Protein AF-X1L8R5-F1 (afdb_monomer_lite)

InterPro domains:
  IPR000682 Protein-L-isoaspartate(D-aspartate) O-methyltransferase [PTHR11579] (37-107)
  IPR029063 S-adenosyl-L-methionine-dependent methyltransferase superfamily [G3DSA:3.40.50.150] (31-109)
  IPR029063 S-adenosyl-L-methionine-dependent methyltransferase superfamily [SSF53335] (30-109)

Sequence (109 aa):
MRKLLIFILLIFIIFLLIVIYEHDKIDEIDDYIEKRQNMVVSQLKSRDIVDSKVLQAMLTVPRHKFVDEHIRESAYNDYPLSIGEGQTISQPYIVALMTQLLELKEGEK

Foldseek 3Di:
DVVVVVVVVVVVVVVVVVVVVVVVVVVVPLPCLVLLVCLLVPPAVVDPLDPPVLSVCSNPDQQLVQADPVCSVVSSPQQWDDRDPPDTDHGPNVSSVVVVVVVDDPPDD

Secondary structure (DSSP, 8-state):
-HHHHHHHHHHHHHHHHHHHHHHHHHTTS-TTHHHHHHHIIIIIITTT---HHHHHHHHHS-GGGGS-GGGGGGTTSSS-EE-STT-EEPPHHHHHHHHHHTTPPTT--

Radius of gyration: 21.27 Å; chains: 1; bounding box: 62×47×34 Å

Organism: NCBI:txid412755

pLDDT: mean 93.06, std 10.09, range [54.34, 98.81]

Structure (mmCIF, N/CA/C/O backbone):
data_AF-X1L8R5-F1
#
_entry.id   AF-X1L8R5-F1
#
loop_
_atom_site.group_PDB
_atom_site.id
_atom_site.type_symbol
_atom_site.label_atom_id
_atom_site.label_alt_id
_atom_site.label_comp_id
_atom_site.label_asym_id
_atom_site.label_entity_id
_atom_site.label_seq_id
_atom_site.pdbx_PDB_ins_code
_atom_site.Cartn_x
_atom_site.Cartn_y
_atom_site.Cartn_z
_atom_site.occupancy
_atom_site.B_iso_or_equiv
_atom_site.auth_seq_id
_atom_site.auth_comp_id
_atom_site.auth_asym_id
_atom_site.auth_atom_id
_atom_site.pdbx_PDB_model_num
ATOM 1 N N . MET A 1 1 ? 45.140 -32.300 15.483 1.00 82.12 1 MET A N 1
ATOM 2 C CA . MET A 1 1 ? 44.781 -31.827 14.125 1.00 82.12 1 MET A CA 1
ATOM 3 C C . MET A 1 1 ? 43.284 -31.968 13.822 1.00 82.12 1 MET A C 1
ATOM 5 O O . MET A 1 1 ? 42.649 -30.947 13.625 1.00 82.12 1 MET A O 1
ATOM 9 N N . ARG A 1 2 ? 42.667 -33.163 13.898 1.00 88.62 2 ARG A N 1
ATOM 10 C CA . ARG A 1 2 ? 41.224 -33.367 13.595 1.00 88.62 2 ARG A CA 1
ATOM 11 C C . ARG A 1 2 ? 40.242 -32.492 14.400 1.00 88.62 2 ARG A C 1
ATOM 13 O O . ARG A 1 2 ? 39.313 -31.946 13.826 1.00 88.62 2 ARG A O 1
ATOM 20 N N . LYS A 1 3 ? 40.461 -32.321 15.714 1.00 85.88 3 LYS A N 1
ATOM 21 C CA . LYS A 1 3 ? 39.610 -31.468 16.577 1.00 85.88 3 LYS A CA 1
ATOM 22 C C . LYS A 1 3 ? 39.685 -29.977 16.213 1.00 85.88 3 LYS A C 1
ATOM 24 O O . LYS A 1 3 ? 38.670 -29.299 16.242 1.00 85.88 3 LYS A O 1
ATOM 29 N N . LEU A 1 4 ? 40.872 -29.501 15.830 1.00 89.94 4 LEU A N 1
ATOM 30 C CA . LEU A 1 4 ? 41.086 -28.124 15.375 1.00 89.94 4 LEU A CA 1
ATOM 31 C C . LEU A 1 4 ? 40.386 -27.877 14.030 1.00 89.94 4 LEU A C 1
ATOM 33 O O . LEU A 1 4 ? 39.748 -26.849 13.853 1.00 89.94 4 LEU A O 1
ATOM 37 N N . LEU A 1 5 ? 40.441 -28.857 13.123 1.00 90.88 5 LEU A N 1
ATOM 38 C CA . LEU A 1 5 ? 39.768 -28.788 11.826 1.00 90.88 5 LEU A CA 1
ATOM 39 C C . LEU A 1 5 ? 38.238 -28.714 11.970 1.00 90.88 5 LEU A C 1
ATOM 41 O O . LEU A 1 5 ? 37.600 -27.905 11.308 1.00 90.88 5 LEU A O 1
ATOM 45 N N . ILE A 1 6 ? 37.661 -29.519 12.871 1.00 93.00 6 ILE A N 1
ATOM 46 C CA . ILE A 1 6 ? 36.220 -29.484 13.178 1.00 93.00 6 ILE A CA 1
ATOM 47 C C . ILE A 1 6 ? 35.825 -28.127 13.767 1.00 93.00 6 ILE A C 1
ATOM 49 O O . ILE A 1 6 ? 34.809 -27.567 13.377 1.00 93.00 6 ILE A O 1
ATOM 53 N N . PHE A 1 7 ? 36.631 -27.579 14.678 1.00 94.12 7 PHE A N 1
ATOM 54 C CA . PHE A 1 7 ? 36.356 -26.279 15.287 1.00 94.12 7 PHE A CA 1
ATOM 55 C C . PHE A 1 7 ? 36.355 -25.139 14.256 1.00 94.12 7 PHE A C 1
ATOM 57 O O . PHE A 1 7 ? 35.436 -24.325 14.242 1.00 94.12 7 PHE A O 1
ATOM 64 N N . ILE A 1 8 ? 37.331 -25.126 13.344 1.00 94.50 8 ILE A N 1
ATOM 65 C CA . ILE A 1 8 ? 37.396 -24.148 12.247 1.00 94.50 8 ILE A CA 1
ATOM 66 C C . ILE A 1 8 ? 36.195 -24.305 11.303 1.00 94.50 8 ILE A C 1
ATOM 68 O O . ILE A 1 8 ? 35.589 -23.308 10.921 1.00 94.50 8 ILE A O 1
ATOM 72 N N . LEU A 1 9 ? 35.812 -25.543 10.970 1.00 94.62 9 LEU A N 1
ATOM 73 C CA . LEU A 1 9 ? 34.648 -25.813 10.124 1.00 94.62 9 LEU A CA 1
ATOM 74 C C . LEU A 1 9 ? 33.345 -25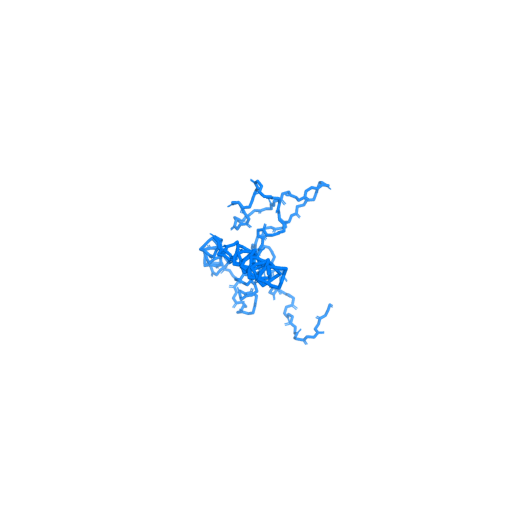.325 10.774 1.00 94.62 9 LEU A C 1
ATOM 76 O O . LEU A 1 9 ? 32.512 -24.739 10.094 1.00 94.62 9 LEU A O 1
ATOM 80 N N . LEU A 1 10 ? 33.179 -25.519 12.086 1.00 95.75 10 LEU A N 1
ATOM 81 C CA . LEU A 1 10 ? 32.009 -25.029 12.819 1.00 95.75 10 LEU A CA 1
ATOM 82 C C . LEU A 1 10 ? 31.936 -23.500 12.820 1.00 95.75 10 LEU A C 1
ATOM 84 O O . LEU A 1 10 ? 30.866 -22.956 12.568 1.00 95.75 10 LEU A O 1
ATOM 88 N N . ILE A 1 11 ? 33.058 -22.806 13.042 1.00 96.38 11 ILE A N 1
ATOM 89 C CA . ILE A 1 11 ? 33.107 -21.338 12.957 1.00 96.38 11 ILE A CA 1
ATOM 90 C C . ILE A 1 11 ? 32.740 -20.870 11.549 1.00 96.38 11 ILE A C 1
ATOM 92 O O . ILE A 1 11 ? 31.956 -19.938 11.405 1.00 96.38 11 ILE A O 1
ATOM 96 N N . PHE A 1 12 ? 33.271 -21.527 10.518 1.00 96.25 12 PHE A N 1
ATOM 97 C CA . PHE A 1 12 ? 32.964 -21.189 9.133 1.00 96.25 12 PHE A CA 1
ATOM 98 C C . PHE A 1 12 ? 31.481 -21.396 8.803 1.00 96.25 12 PHE A C 1
ATOM 100 O O . PHE A 1 12 ? 30.876 -20.530 8.184 1.00 96.25 12 PHE A O 1
ATOM 107 N N . ILE A 1 13 ? 30.876 -22.499 9.258 1.00 96.25 13 ILE A N 1
ATOM 108 C CA . ILE A 1 13 ? 29.440 -22.759 9.080 1.00 96.25 13 ILE A CA 1
ATOM 109 C C . ILE A 1 13 ? 28.604 -21.708 9.816 1.00 96.25 13 ILE A C 1
ATOM 111 O O . ILE A 1 13 ? 27.664 -21.180 9.238 1.00 96.25 13 ILE A O 1
ATOM 115 N N . ILE A 1 14 ? 28.947 -21.373 11.063 1.00 96.12 14 ILE A N 1
ATOM 116 C CA . ILE A 1 14 ? 28.241 -20.336 11.831 1.00 96.12 14 ILE A CA 1
ATOM 117 C C . ILE A 1 14 ? 28.35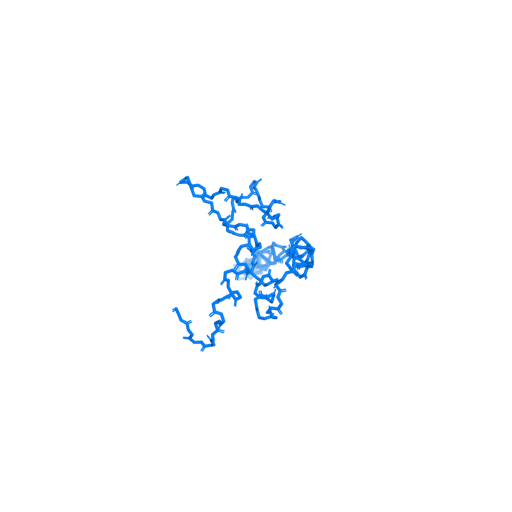5 -18.983 11.126 1.00 96.12 14 ILE A C 1
ATOM 119 O O . ILE A 1 14 ? 27.357 -18.289 10.979 1.00 96.12 14 ILE A O 1
ATOM 123 N N . PHE A 1 15 ? 29.544 -18.625 10.644 1.00 95.50 15 PHE A N 1
ATOM 124 C CA . PHE A 1 15 ? 29.754 -17.407 9.869 1.00 95.50 15 PHE A CA 1
ATOM 125 C C . PHE A 1 15 ? 28.923 -17.404 8.580 1.00 95.50 15 PHE A C 1
ATOM 127 O O . PHE A 1 15 ? 28.254 -16.418 8.295 1.00 95.50 15 PHE A O 1
ATOM 134 N N . LEU A 1 16 ? 28.901 -18.517 7.840 1.00 94.00 16 LEU A N 1
ATOM 135 C CA . LEU A 1 16 ? 28.084 -18.669 6.636 1.00 94.00 16 LEU A CA 1
ATOM 136 C C . LEU A 1 16 ? 26.591 -18.495 6.951 1.00 94.00 16 LEU A C 1
ATOM 138 O O . LEU A 1 16 ? 25.897 -17.779 6.240 1.00 94.00 16 LEU A O 1
ATOM 142 N N . LEU A 1 17 ? 26.108 -19.105 8.037 1.00 93.00 17 LEU A N 1
ATOM 143 C CA . LEU A 1 17 ? 24.723 -18.968 8.490 1.00 93.00 17 LEU A CA 1
ATOM 144 C C . LEU A 1 17 ? 24.386 -17.526 8.885 1.00 93.00 17 LEU A C 1
ATOM 146 O O . LEU A 1 17 ? 23.302 -17.058 8.557 1.00 93.00 17 LEU A O 1
ATOM 150 N N . ILE A 1 18 ? 25.308 -16.812 9.539 1.00 92.56 18 ILE A N 1
ATOM 151 C CA . ILE A 1 18 ? 25.139 -15.389 9.870 1.00 92.56 18 ILE A CA 1
ATOM 152 C C . ILE A 1 18 ? 25.060 -14.549 8.593 1.00 92.56 18 ILE A C 1
ATOM 154 O O . ILE A 1 18 ? 24.176 -13.712 8.478 1.00 92.56 18 ILE A O 1
ATOM 158 N N . VAL A 1 19 ? 25.942 -14.788 7.619 1.00 88.56 19 VAL A N 1
ATOM 159 C CA . VAL A 1 19 ? 25.932 -14.057 6.342 1.00 88.56 19 VAL A CA 1
ATOM 160 C C . VAL A 1 19 ? 24.629 -14.294 5.578 1.00 88.56 19 VAL A C 1
ATOM 162 O O . VAL A 1 19 ? 24.060 -13.343 5.054 1.00 88.56 19 VAL A O 1
ATOM 165 N N . ILE A 1 20 ? 24.134 -15.535 5.546 1.00 82.88 20 ILE A N 1
ATOM 166 C CA . ILE A 1 20 ? 22.848 -15.867 4.916 1.00 82.88 20 ILE A CA 1
ATOM 167 C C . ILE A 1 20 ? 21.697 -15.153 5.640 1.00 82.88 20 ILE A C 1
ATOM 169 O O . ILE A 1 20 ? 20.867 -14.527 4.991 1.00 82.88 20 ILE A O 1
ATOM 173 N N . TYR A 1 21 ? 21.677 -15.194 6.975 1.00 81.12 21 TYR A N 1
ATOM 174 C CA . TYR A 1 21 ? 20.646 -14.536 7.779 1.00 81.12 21 TYR A CA 1
ATOM 175 C C . TYR A 1 21 ? 20.630 -13.010 7.597 1.00 81.12 21 TYR A C 1
ATOM 177 O O . TYR A 1 21 ? 19.563 -12.414 7.492 1.00 81.12 21 TYR A O 1
ATOM 185 N N . GLU A 1 22 ? 21.800 -12.370 7.545 1.00 76.19 22 GLU A N 1
ATOM 186 C CA . GLU A 1 22 ? 21.906 -10.923 7.320 1.00 76.19 22 GLU A CA 1
ATOM 187 C C . GLU A 1 22 ? 21.533 -10.536 5.880 1.00 76.19 22 GLU A C 1
ATOM 189 O O . GLU A 1 22 ? 20.905 -9.501 5.680 1.00 76.19 22 GLU A O 1
ATOM 194 N N . HIS A 1 23 ? 21.849 -11.365 4.877 1.00 69.94 23 HIS A N 1
ATOM 195 C CA . HIS A 1 23 ? 21.446 -11.118 3.488 1.00 69.94 23 HIS A CA 1
ATOM 196 C C . HIS A 1 23 ? 19.919 -11.134 3.321 1.00 69.94 23 HIS A C 1
ATOM 198 O O . HIS A 1 23 ? 19.367 -10.191 2.761 1.00 69.94 23 HIS A O 1
ATOM 204 N N . ASP A 1 24 ? 19.232 -12.142 3.872 1.00 62.97 24 ASP A N 1
ATOM 205 C CA . ASP A 1 24 ? 17.758 -12.210 3.862 1.00 62.97 24 ASP A CA 1
ATOM 206 C C . ASP A 1 24 ? 17.115 -10.988 4.546 1.00 62.97 24 ASP A C 1
ATOM 208 O O . ASP A 1 24 ? 16.002 -10.586 4.207 1.00 62.97 24 ASP A O 1
ATOM 212 N N . LYS A 1 25 ? 17.820 -10.372 5.503 1.00 62.97 25 LYS A N 1
ATOM 213 C CA . LYS A 1 25 ? 17.380 -9.153 6.188 1.00 62.97 25 LYS A CA 1
ATOM 214 C C . LYS A 1 25 ? 17.633 -7.869 5.398 1.00 62.97 25 LYS A C 1
ATOM 216 O O . LYS A 1 25 ? 16.917 -6.892 5.587 1.00 62.97 25 LYS A O 1
ATOM 221 N N . ILE A 1 26 ? 18.653 -7.829 4.545 1.00 55.25 26 ILE A N 1
ATOM 222 C CA . ILE A 1 26 ? 18.963 -6.656 3.713 1.00 55.25 26 ILE A CA 1
ATOM 223 C C . ILE A 1 26 ? 17.911 -6.492 2.606 1.00 55.25 26 ILE A C 1
ATOM 225 O O . ILE A 1 26 ? 17.515 -5.363 2.324 1.00 55.25 26 ILE A O 1
ATOM 229 N N . ASP A 1 27 ? 17.355 -7.596 2.097 1.00 54.34 27 ASP A N 1
ATOM 230 C CA . ASP A 1 27 ? 16.161 -7.593 1.234 1.00 54.34 27 ASP A CA 1
ATOM 231 C C . ASP A 1 27 ? 14.888 -7.082 1.958 1.00 54.34 27 ASP A C 1
ATOM 233 O O . ASP A 1 27 ? 13.856 -6.831 1.330 1.00 54.34 27 ASP A O 1
ATOM 237 N N . GLU A 1 28 ? 14.936 -6.911 3.287 1.00 55.25 28 GLU A N 1
ATO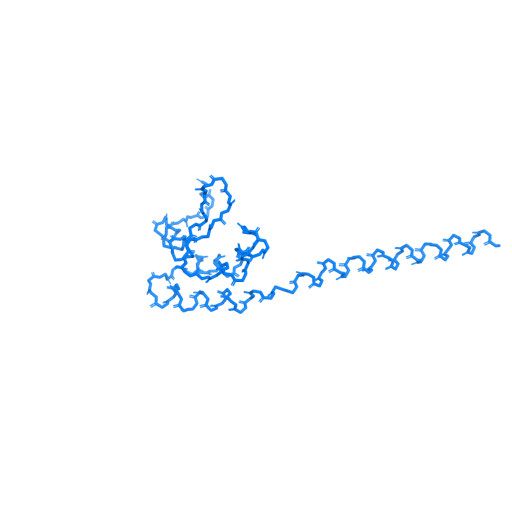M 238 C CA . GLU A 1 28 ? 13.857 -6.345 4.109 1.00 55.25 28 GLU A CA 1
ATOM 239 C C . GLU A 1 28 ? 13.886 -4.804 4.166 1.00 55.25 28 GLU A C 1
ATOM 241 O O . GLU A 1 28 ? 12.950 -4.195 4.696 1.00 55.25 28 GLU A O 1
ATOM 246 N N . ILE A 1 29 ? 14.914 -4.146 3.604 1.00 58.84 29 ILE A N 1
ATOM 247 C CA . ILE A 1 29 ? 14.863 -2.700 3.353 1.00 58.84 29 ILE A CA 1
ATOM 248 C C . ILE A 1 29 ? 13.826 -2.481 2.250 1.00 58.84 29 ILE A C 1
ATOM 250 O O . ILE A 1 29 ? 14.085 -2.615 1.061 1.00 58.84 29 ILE A O 1
ATOM 254 N N . ASP A 1 30 ? 12.598 -2.215 2.681 1.00 72.06 30 ASP A N 1
ATOM 255 C CA . ASP A 1 30 ? 11.449 -2.001 1.815 1.00 72.06 30 ASP A CA 1
ATOM 256 C C . ASP A 1 30 ? 11.619 -0.680 1.053 1.00 72.06 30 ASP A C 1
ATOM 258 O O . ASP A 1 30 ? 11.120 0.371 1.465 1.00 72.06 30 ASP A O 1
ATOM 262 N N . ASP A 1 31 ? 12.295 -0.753 -0.096 1.00 85.38 31 ASP A N 1
ATOM 263 C CA . ASP A 1 31 ? 12.481 0.337 -1.068 1.00 85.38 31 ASP A CA 1
ATOM 264 C C . ASP A 1 31 ? 11.151 0.985 -1.502 1.00 85.38 31 ASP A C 1
ATOM 266 O O . ASP A 1 31 ? 11.112 2.052 -2.118 1.00 85.38 31 ASP A O 1
ATOM 270 N N . TYR A 1 32 ? 10.021 0.365 -1.156 1.00 93.44 32 TYR A N 1
ATOM 271 C CA . TYR A 1 32 ? 8.689 0.843 -1.468 1.00 93.44 32 TYR A CA 1
ATOM 272 C C . TYR A 1 32 ? 8.007 1.611 -0.330 1.00 93.44 32 TYR A C 1
ATOM 274 O O . TYR A 1 32 ? 6.859 2.024 -0.522 1.00 93.44 32 TYR A O 1
ATOM 282 N N . ILE A 1 33 ? 8.656 1.840 0.821 1.00 94.69 33 ILE A N 1
ATOM 283 C CA . ILE A 1 33 ? 8.075 2.618 1.934 1.00 94.69 33 ILE A CA 1
ATOM 284 C C . ILE A 1 33 ? 7.607 3.988 1.440 1.00 94.69 33 ILE A C 1
ATOM 286 O O . ILE A 1 33 ? 6.452 4.358 1.663 1.00 94.69 33 ILE A O 1
ATOM 290 N N . GLU A 1 34 ? 8.462 4.715 0.719 1.00 95.56 34 GLU A N 1
ATOM 291 C CA . GLU A 1 34 ? 8.135 6.054 0.224 1.00 95.56 34 GLU A CA 1
ATOM 292 C C . GLU A 1 34 ? 6.977 6.009 -0.786 1.00 95.56 34 GLU A C 1
ATOM 294 O O . GLU A 1 34 ? 6.002 6.749 -0.656 1.00 95.56 34 GLU A O 1
ATOM 299 N N . LYS A 1 35 ? 7.016 5.081 -1.754 1.00 96.94 35 LYS A N 1
ATOM 300 C CA . LYS A 1 35 ? 5.933 4.890 -2.738 1.00 96.94 35 LYS A CA 1
ATOM 301 C C . LYS A 1 35 ? 4.600 4.569 -2.056 1.00 96.94 35 LYS A C 1
ATOM 303 O O . LYS A 1 35 ? 3.562 5.105 -2.447 1.00 96.94 35 LYS A O 1
ATOM 308 N N . ARG A 1 36 ? 4.616 3.731 -1.016 1.00 97.00 36 ARG A N 1
ATOM 309 C CA . ARG A 1 36 ? 3.425 3.356 -0.248 1.00 97.00 36 ARG A CA 1
ATOM 310 C C . ARG A 1 36 ? 2.877 4.530 0.557 1.00 97.00 36 ARG A C 1
ATOM 312 O O . ARG A 1 36 ? 1.673 4.774 0.524 1.00 97.00 36 ARG A O 1
ATOM 319 N N . GLN A 1 37 ? 3.742 5.280 1.238 1.00 98.06 37 GLN A N 1
ATOM 320 C CA . GLN A 1 37 ? 3.358 6.495 1.962 1.00 98.06 37 GLN A CA 1
ATOM 321 C C . GLN A 1 37 ? 2.751 7.532 1.014 1.00 98.06 37 GLN A C 1
ATOM 323 O O . GLN A 1 37 ? 1.668 8.056 1.284 1.00 98.06 37 GLN A O 1
ATOM 328 N N . ASN A 1 38 ? 3.399 7.764 -0.129 1.00 98.25 38 ASN A N 1
ATOM 329 C CA . ASN A 1 38 ? 2.919 8.680 -1.154 1.00 98.25 38 ASN A CA 1
ATOM 330 C C . ASN A 1 38 ? 1.562 8.243 -1.707 1.00 98.25 38 ASN A C 1
ATOM 332 O O . ASN A 1 38 ? 0.673 9.084 -1.820 1.00 98.25 38 ASN A O 1
ATOM 336 N N . MET A 1 39 ? 1.350 6.955 -1.992 1.00 98.50 39 MET A N 1
ATOM 337 C CA . MET A 1 39 ? 0.041 6.430 -2.400 1.00 98.50 39 MET A CA 1
ATOM 338 C C . MET A 1 39 ? -1.040 6.742 -1.355 1.00 98.50 39 MET A C 1
ATOM 340 O O . MET A 1 39 ? -2.078 7.312 -1.691 1.00 98.50 39 MET A O 1
ATOM 344 N N . VAL A 1 40 ? -0.772 6.481 -0.074 1.00 98.62 40 VAL A N 1
ATOM 345 C CA . VAL A 1 40 ? -1.750 6.726 0.996 1.00 98.62 40 VAL A CA 1
ATOM 346 C C . VAL A 1 40 ? -2.082 8.214 1.139 1.00 98.62 40 VAL A C 1
ATOM 348 O O . VAL A 1 40 ? -3.251 8.572 1.276 1.00 98.62 40 VAL A O 1
ATOM 351 N N . VAL A 1 41 ? -1.084 9.097 1.084 1.00 98.50 41 VAL A N 1
ATOM 352 C CA . VAL A 1 41 ? -1.295 10.547 1.228 1.00 98.50 41 VAL A CA 1
ATOM 353 C C . VAL A 1 41 ? -1.949 11.154 -0.014 1.00 98.50 41 VAL A C 1
ATOM 355 O O . VAL A 1 41 ? -2.935 11.879 0.102 1.00 98.50 41 VAL A O 1
ATOM 358 N N . SER A 1 42 ? -1.408 10.869 -1.197 1.00 98.06 42 SER A N 1
ATOM 359 C CA . SER A 1 42 ? -1.766 11.576 -2.432 1.00 98.06 42 SER A CA 1
ATOM 360 C C . SER A 1 42 ? -2.937 10.961 -3.193 1.00 98.06 42 SER A C 1
ATOM 362 O O . SER A 1 42 ? -3.596 11.687 -3.936 1.00 98.06 42 SER A O 1
ATOM 364 N N . GLN A 1 43 ? -3.223 9.665 -3.018 1.00 98.38 43 GLN A N 1
ATOM 365 C CA . GLN A 1 43 ? -4.259 8.955 -3.784 1.00 98.38 43 GLN A CA 1
ATOM 366 C C . GLN A 1 43 ? -5.457 8.534 -2.924 1.00 98.38 43 GLN A C 1
ATOM 368 O O . GLN A 1 43 ? -6.568 8.471 -3.444 1.00 98.38 43 GLN A O 1
ATOM 373 N N . LEU A 1 44 ? -5.250 8.251 -1.629 1.00 98.69 44 LEU A N 1
ATOM 374 C CA . LEU A 1 44 ? -6.319 7.803 -0.725 1.00 98.69 44 LEU A CA 1
ATOM 375 C C . LEU A 1 44 ? -6.860 8.944 0.145 1.00 98.69 44 LEU A C 1
ATOM 377 O O . LEU A 1 44 ? -8.020 9.328 0.006 1.00 98.69 44 LEU A O 1
ATOM 381 N N . LYS A 1 45 ? -6.017 9.516 1.019 1.00 98.38 45 LYS A N 1
ATOM 382 C CA . LYS A 1 45 ? -6.417 10.575 1.968 1.00 98.38 45 LYS A CA 1
ATOM 383 C C . LYS A 1 45 ? -6.854 11.867 1.287 1.00 98.38 45 LYS A C 1
ATOM 385 O O . LYS A 1 45 ? -7.686 12.584 1.826 1.00 98.38 45 LYS A O 1
ATOM 390 N N . SER A 1 46 ? -6.272 12.182 0.133 1.00 97.69 46 SER A N 1
ATOM 391 C CA . SER A 1 46 ? -6.629 13.361 -0.667 1.00 97.69 46 SER A CA 1
ATOM 392 C C . SER A 1 46 ? -8.047 13.301 -1.246 1.00 97.69 46 SER A C 1
ATOM 394 O O . SER A 1 46 ? -8.542 14.313 -1.739 1.00 97.69 46 SER A O 1
ATOM 396 N N . ARG A 1 47 ? -8.677 12.122 -1.213 1.00 97.62 47 ARG A N 1
ATOM 397 C CA . ARG A 1 47 ? -10.033 11.869 -1.693 1.00 97.62 47 ARG A CA 1
ATOM 398 C C . ARG A 1 47 ? -10.959 11.684 -0.488 1.00 97.62 47 ARG A C 1
ATOM 400 O O . ARG A 1 47 ? -11.216 12.640 0.233 1.00 97.62 47 ARG A O 1
ATOM 407 N N . ASP A 1 48 ? -11.452 10.472 -0.265 1.00 98.25 48 ASP A N 1
ATOM 408 C CA . ASP A 1 48 ? -12.528 10.155 0.679 1.00 98.25 48 ASP A CA 1
ATOM 409 C C . ASP A 1 48 ? -12.240 8.923 1.558 1.00 98.25 48 ASP A C 1
ATOM 411 O O . ASP A 1 48 ? -13.116 8.443 2.284 1.00 98.25 48 ASP A O 1
ATOM 415 N N . ILE A 1 49 ? -10.998 8.425 1.552 1.00 98.75 49 ILE A N 1
ATOM 416 C CA . ILE A 1 49 ? -10.575 7.354 2.460 1.00 98.75 49 ILE A CA 1
ATOM 417 C C . ILE A 1 49 ? -10.138 7.968 3.792 1.00 98.75 49 ILE A C 1
ATOM 419 O O . ILE A 1 49 ? -9.076 8.589 3.896 1.00 98.75 49 ILE A O 1
ATOM 423 N N . VAL A 1 50 ? -10.965 7.774 4.814 1.00 98.38 50 VAL A N 1
ATOM 424 C CA . VAL A 1 50 ? -10.834 8.384 6.145 1.00 98.38 50 VAL A CA 1
ATOM 425 C C . VAL A 1 50 ? -10.699 7.358 7.269 1.00 98.38 50 VAL A C 1
ATOM 427 O O . VAL A 1 50 ? -10.244 7.716 8.356 1.00 98.38 50 VAL A O 1
ATOM 430 N N . ASP A 1 51 ? -11.046 6.092 7.028 1.00 98.50 51 ASP A N 1
ATOM 431 C CA . ASP A 1 51 ? -10.903 5.030 8.022 1.00 98.50 51 ASP A CA 1
ATOM 432 C C . ASP A 1 51 ? -9.419 4.784 8.339 1.00 98.50 51 ASP A C 1
ATOM 434 O O . ASP A 1 51 ? -8.624 4.342 7.503 1.00 98.50 51 ASP A O 1
ATOM 438 N N . SER A 1 52 ? -9.035 5.071 9.584 1.00 97.94 52 SER A N 1
ATOM 439 C CA . SER A 1 52 ? -7.656 4.958 10.052 1.00 97.94 52 SER A CA 1
ATOM 440 C C . SER A 1 52 ? -7.134 3.521 10.053 1.00 97.94 52 SER A C 1
ATOM 442 O O . SER A 1 52 ? -5.944 3.322 9.808 1.00 97.94 52 SER A O 1
ATOM 444 N N . LYS A 1 53 ? -7.995 2.518 10.271 1.00 97.75 53 LYS A N 1
ATOM 445 C CA . LYS A 1 53 ? -7.615 1.101 10.211 1.00 97.75 53 LYS A CA 1
ATOM 446 C C . LYS A 1 53 ? -7.346 0.682 8.772 1.00 97.75 53 LYS A C 1
ATOM 448 O O . LYS A 1 53 ? -6.344 0.015 8.520 1.00 97.75 53 LYS A O 1
ATOM 453 N N . VAL A 1 54 ? -8.178 1.126 7.828 1.00 98.38 54 VAL A N 1
ATOM 454 C CA . VAL A 1 54 ? -7.957 0.884 6.392 1.00 98.38 54 VAL A CA 1
ATOM 455 C C . VAL A 1 54 ? -6.664 1.549 5.932 1.00 98.38 54 VAL A C 1
ATOM 457 O O . VAL A 1 54 ? -5.818 0.898 5.324 1.00 98.38 54 VAL A O 1
ATOM 460 N N . LEU A 1 55 ? -6.451 2.821 6.272 1.00 98.69 55 LEU A N 1
ATOM 461 C CA . LEU A 1 55 ? -5.227 3.544 5.919 1.00 98.69 55 LEU A CA 1
ATOM 462 C C . LEU A 1 55 ? -3.979 2.877 6.512 1.00 98.69 55 LEU A C 1
ATOM 464 O O . LEU A 1 55 ? -2.961 2.769 5.829 1.00 98.69 55 LEU A O 1
ATOM 468 N N . GLN A 1 56 ? -4.059 2.387 7.752 1.00 98.25 56 GLN A N 1
ATOM 469 C CA . GLN A 1 56 ? -2.969 1.635 8.364 1.00 98.25 56 GLN A CA 1
ATOM 470 C C . GLN A 1 56 ? -2.717 0.312 7.634 1.00 98.25 56 GLN A C 1
ATOM 472 O O . GLN A 1 56 ? -1.565 -0.017 7.368 1.00 98.25 56 GLN A O 1
ATOM 477 N N . ALA A 1 57 ? -3.760 -0.429 7.255 1.00 98.06 57 ALA A N 1
ATOM 478 C CA . ALA A 1 57 ? -3.603 -1.646 6.462 1.00 98.06 57 ALA A CA 1
ATOM 479 C C . ALA A 1 57 ? -2.915 -1.355 5.116 1.00 98.06 57 ALA A C 1
ATOM 481 O O . ALA A 1 57 ? -1.971 -2.051 4.742 1.00 98.06 57 ALA A O 1
ATOM 482 N N . MET A 1 58 ? -3.302 -0.268 4.441 1.00 98.38 58 MET A N 1
ATOM 483 C CA . MET A 1 58 ? -2.687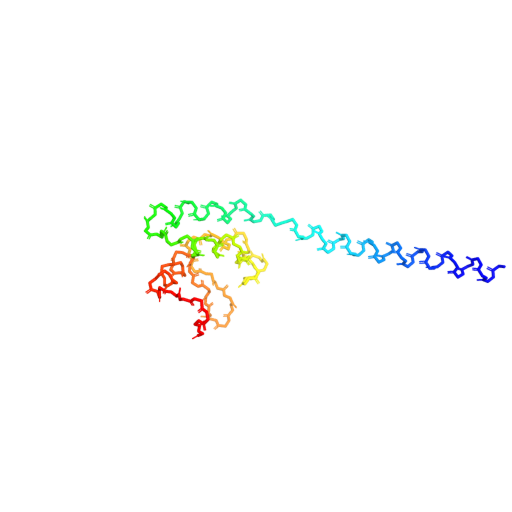 0.177 3.184 1.00 98.38 58 MET A CA 1
ATOM 484 C C . MET A 1 58 ? -1.214 0.611 3.342 1.00 98.38 58 MET A C 1
ATOM 486 O O . MET A 1 58 ? -0.463 0.548 2.369 1.00 98.38 58 MET A O 1
ATOM 490 N N . LEU A 1 59 ? -0.779 1.017 4.545 1.00 97.94 59 LEU A N 1
ATOM 491 C CA . LEU A 1 59 ? 0.625 1.315 4.885 1.00 97.94 59 LEU A CA 1
ATOM 492 C C . LEU A 1 59 ? 1.443 0.075 5.280 1.00 97.94 59 LEU A C 1
ATOM 494 O O . LEU A 1 59 ? 2.667 0.076 5.146 1.00 97.94 59 LEU A O 1
ATOM 498 N N . THR A 1 60 ? 0.790 -0.968 5.781 1.00 96.19 60 THR A N 1
ATOM 499 C CA . THR A 1 60 ? 1.477 -2.154 6.305 1.00 96.19 60 THR A CA 1
ATOM 500 C C . THR A 1 60 ? 1.617 -3.248 5.249 1.00 96.19 60 THR A C 1
ATOM 502 O O . THR A 1 60 ? 2.641 -3.924 5.197 1.00 96.19 60 THR A O 1
ATOM 505 N N . VAL A 1 61 ? 0.606 -3.449 4.399 1.00 96.50 61 VAL A N 1
ATOM 506 C CA . VAL A 1 61 ? 0.593 -4.569 3.449 1.00 96.50 61 VAL A CA 1
ATOM 507 C C . VAL A 1 61 ? 1.512 -4.277 2.249 1.00 96.50 61 VAL A C 1
ATOM 509 O O . VAL A 1 61 ? 1.287 -3.308 1.514 1.00 96.50 61 VAL A O 1
ATOM 512 N N . PRO A 1 62 ? 2.532 -5.117 1.980 1.00 96.50 62 PRO A N 1
ATOM 513 C CA . PRO A 1 62 ? 3.488 -4.890 0.901 1.00 96.50 62 PRO A CA 1
ATOM 514 C C . PRO A 1 62 ? 2.895 -5.288 -0.458 1.00 96.50 62 PRO A C 1
ATOM 516 O O . PRO A 1 62 ? 3.188 -6.353 -0.995 1.00 96.50 62 PRO A O 1
ATOM 519 N N . ARG A 1 63 ? 2.063 -4.416 -1.041 1.00 97.56 63 ARG A N 1
ATOM 520 C CA . ARG A 1 63 ? 1.355 -4.660 -2.314 1.00 97.56 63 ARG A CA 1
ATOM 521 C C . ARG A 1 63 ? 2.260 -5.142 -3.463 1.00 97.56 63 ARG A C 1
ATOM 523 O O . ARG A 1 63 ? 1.834 -5.968 -4.261 1.00 97.56 63 ARG A O 1
ATOM 530 N N . HIS A 1 64 ? 3.511 -4.685 -3.522 1.00 97.06 64 HIS A N 1
ATOM 531 C CA . HIS A 1 64 ? 4.510 -5.117 -4.512 1.00 97.06 64 HIS A CA 1
ATOM 532 C C . HIS A 1 64 ? 4.840 -6.624 -4.468 1.00 97.06 64 HIS A C 1
ATOM 534 O O . HIS A 1 64 ? 5.315 -7.170 -5.457 1.00 97.06 64 HIS A O 1
ATOM 540 N N . LYS A 1 65 ? 4.569 -7.323 -3.357 1.00 95.94 65 LYS A N 1
ATOM 541 C CA . LYS A 1 65 ? 4.741 -8.783 -3.259 1.00 95.94 65 LYS A CA 1
ATOM 542 C C . LYS A 1 65 ? 3.625 -9.577 -3.953 1.00 95.94 65 LYS A C 1
ATOM 544 O O . LYS A 1 65 ? 3.756 -10.785 -4.096 1.00 95.94 65 LYS A O 1
ATOM 549 N N . PHE A 1 66 ? 2.554 -8.910 -4.389 1.00 97.12 66 PHE A N 1
ATOM 550 C CA . PHE A 1 66 ? 1.398 -9.514 -5.068 1.00 97.12 66 PHE A CA 1
ATOM 551 C C . PHE A 1 66 ? 1.408 -9.287 -6.587 1.00 97.12 66 PHE A C 1
ATOM 553 O O . PHE A 1 66 ? 0.395 -9.499 -7.249 1.00 97.12 66 PHE A O 1
ATOM 560 N N . VAL A 1 67 ? 2.528 -8.811 -7.131 1.00 96.69 67 VAL A N 1
ATOM 561 C CA . VAL A 1 67 ? 2.734 -8.594 -8.565 1.00 96.69 67 VAL A CA 1
ATOM 562 C C . VAL A 1 67 ? 4.106 -9.118 -8.976 1.00 96.69 67 VAL A C 1
ATOM 564 O O . VAL A 1 67 ? 5.008 -9.247 -8.140 1.00 96.69 67 VAL A O 1
ATOM 567 N N . ASP A 1 68 ? 4.271 -9.392 -10.268 1.00 95.62 68 ASP A N 1
ATOM 568 C CA . ASP A 1 68 ? 5.547 -9.843 -10.815 1.00 95.62 68 ASP A CA 1
ATOM 569 C C . ASP A 1 68 ? 6.642 -8.782 -10.656 1.00 95.62 68 ASP A C 1
ATOM 571 O O . ASP A 1 68 ? 6.390 -7.575 -10.696 1.00 95.62 68 ASP A O 1
ATOM 575 N N . GLU A 1 69 ? 7.888 -9.238 -10.524 1.00 94.44 69 GLU A N 1
ATOM 576 C CA . GLU A 1 69 ? 9.050 -8.386 -10.247 1.00 94.44 69 GLU A CA 1
ATOM 577 C C . GLU A 1 69 ? 9.192 -7.218 -11.234 1.00 94.44 69 GLU A C 1
ATOM 579 O O . GLU A 1 69 ? 9.369 -6.072 -10.823 1.00 94.44 69 GLU A O 1
ATOM 584 N N . HIS A 1 70 ? 8.999 -7.487 -12.527 1.00 95.06 70 HIS A N 1
ATOM 585 C CA . HIS A 1 70 ? 9.139 -6.504 -13.603 1.00 95.06 70 HIS A CA 1
ATOM 586 C C . HIS A 1 70 ? 8.102 -5.362 -13.571 1.00 95.06 70 HIS A C 1
ATOM 588 O O . HIS A 1 70 ? 8.299 -4.349 -14.239 1.00 95.06 70 HIS A O 1
ATOM 594 N N . ILE A 1 71 ? 7.015 -5.496 -12.799 1.00 96.12 71 ILE A N 1
ATOM 595 C CA . ILE A 1 71 ? 5.977 -4.462 -12.636 1.00 96.12 71 ILE A CA 1
ATOM 596 C C . ILE A 1 71 ? 5.881 -3.906 -11.209 1.00 96.12 71 ILE A C 1
ATOM 598 O O . ILE A 1 71 ? 5.029 -3.051 -10.947 1.00 96.12 71 ILE A O 1
ATOM 602 N N . ARG A 1 72 ? 6.761 -4.315 -10.283 1.00 96.31 72 ARG A N 1
ATOM 603 C CA . ARG A 1 72 ? 6.749 -3.831 -8.887 1.00 96.31 72 ARG A CA 1
ATOM 604 C C . ARG A 1 72 ? 6.891 -2.321 -8.764 1.00 96.31 72 ARG A C 1
ATOM 606 O O . ARG A 1 72 ? 6.253 -1.718 -7.903 1.00 96.31 72 ARG A O 1
ATOM 613 N N . GLU A 1 73 ? 7.631 -1.694 -9.675 1.00 95.94 73 GLU A N 1
ATOM 614 C CA . GLU A 1 73 ? 7.774 -0.236 -9.732 1.00 95.94 73 GLU A CA 1
ATOM 615 C C . GLU A 1 73 ? 6.437 0.502 -9.849 1.00 95.94 73 GLU A C 1
ATOM 617 O O . GLU A 1 73 ? 6.304 1.627 -9.356 1.00 95.94 73 GLU A O 1
ATOM 622 N N . SER A 1 74 ? 5.442 -0.156 -10.452 1.00 97.50 74 SER A N 1
ATOM 623 C CA . SER A 1 74 ? 4.090 0.361 -10.654 1.00 97.50 74 SER A CA 1
ATOM 624 C C . SER A 1 74 ? 3.099 -0.050 -9.563 1.00 97.50 74 SER A C 1
ATOM 626 O O . SER A 1 74 ? 1.949 0.385 -9.600 1.00 97.50 74 SER A O 1
ATOM 628 N N . ALA A 1 75 ? 3.514 -0.855 -8.576 1.00 98.12 75 ALA A N 1
ATOM 629 C CA . ALA A 1 75 ? 2.620 -1.498 -7.609 1.00 98.12 75 ALA A CA 1
ATOM 630 C C . ALA A 1 75 ? 1.731 -0.526 -6.815 1.00 98.12 75 ALA A C 1
ATOM 632 O O . ALA A 1 75 ? 0.647 -0.914 -6.379 1.00 98.12 75 ALA A O 1
ATOM 633 N N . TYR A 1 76 ? 2.170 0.722 -6.635 1.00 98.25 76 TYR A N 1
ATOM 634 C CA . TYR A 1 76 ? 1.487 1.750 -5.837 1.00 98.25 76 TYR A CA 1
ATOM 635 C C . TYR A 1 76 ? 0.888 2.883 -6.676 1.00 98.25 76 TYR A C 1
ATOM 637 O O . TYR A 1 76 ? 0.487 3.914 -6.134 1.00 98.25 76 TYR A O 1
ATOM 645 N N . ASN A 1 77 ? 0.825 2.709 -7.993 1.00 98.44 77 ASN A N 1
ATOM 646 C CA . ASN A 1 77 ? 0.071 3.611 -8.848 1.00 98.44 77 ASN A CA 1
ATOM 647 C C . ASN A 1 77 ? -1.429 3.295 -8.758 1.00 98.44 77 ASN A C 1
ATOM 649 O O . ASN A 1 77 ? -1.818 2.142 -8.561 1.00 98.44 77 ASN A O 1
ATOM 653 N N . ASP A 1 78 ? -2.277 4.307 -8.947 1.00 98.25 78 ASP A N 1
ATOM 654 C CA . ASP A 1 78 ? -3.735 4.158 -8.855 1.00 98.25 78 ASP A CA 1
ATOM 655 C C . ASP A 1 78 ? -4.372 3.584 -10.134 1.00 98.25 78 ASP A C 1
ATOM 657 O O . ASP A 1 78 ? -5.242 4.204 -10.742 1.00 98.25 78 ASP A O 1
ATOM 661 N N . TYR A 1 79 ? -3.921 2.406 -10.571 1.00 98.50 79 TYR A N 1
ATOM 662 C CA . TYR A 1 79 ? -4.539 1.649 -11.663 1.00 98.50 79 TYR A CA 1
ATOM 663 C C . TYR A 1 79 ? -4.375 0.127 -11.476 1.00 98.50 79 TYR A C 1
ATOM 665 O O . TYR A 1 79 ? -3.521 -0.313 -10.697 1.00 98.50 79 TYR A O 1
ATOM 673 N N . PRO A 1 80 ? -5.207 -0.704 -12.136 1.00 98.38 80 PRO A N 1
ATOM 674 C CA . PRO A 1 80 ? -5.088 -2.159 -12.060 1.00 98.38 80 PRO A CA 1
ATOM 675 C C . PRO A 1 80 ? -3.807 -2.680 -12.720 1.00 98.38 80 PRO A C 1
ATOM 677 O O . PRO A 1 80 ? -3.4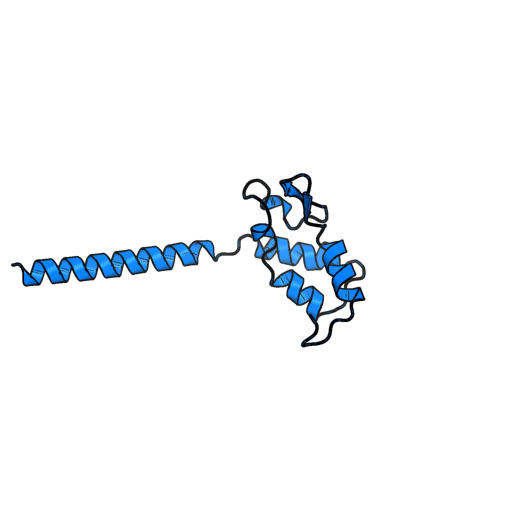05 -2.191 -13.774 1.00 98.38 80 PRO A O 1
ATOM 680 N N . LEU A 1 81 ? -3.203 -3.720 -12.143 1.00 98.56 81 LEU A N 1
ATOM 681 C CA . LEU A 1 81 ? -2.033 -4.397 -12.714 1.00 98.56 81 LEU A CA 1
ATOM 682 C C . LEU A 1 81 ? -2.376 -5.840 -13.067 1.00 98.56 81 LEU A C 1
ATOM 684 O O . LEU A 1 81 ? -3.042 -6.511 -12.283 1.00 98.56 81 LEU A O 1
ATOM 688 N N . SER A 1 82 ? -1.908 -6.315 -14.223 1.00 97.69 82 SER A N 1
ATOM 689 C CA . SER A 1 82 ? -2.023 -7.729 -14.602 1.00 97.69 82 SER A CA 1
ATOM 690 C C . SER A 1 82 ? -1.241 -8.607 -13.626 1.00 97.69 82 SER A C 1
ATOM 692 O O . SER A 1 82 ? -0.128 -8.253 -13.243 1.00 97.69 82 SER A O 1
ATOM 694 N N . ILE A 1 83 ? -1.822 -9.744 -13.244 1.00 97.62 83 ILE A N 1
ATOM 695 C CA . ILE A 1 83 ? -1.198 -10.756 -12.370 1.00 97.62 83 ILE A CA 1
ATOM 696 C C . ILE A 1 83 ? -1.189 -12.151 -13.020 1.00 97.62 83 ILE A C 1
ATOM 698 O O . ILE A 1 83 ? -1.083 -13.163 -12.335 1.00 97.62 83 ILE A O 1
ATOM 702 N N . GLY A 1 84 ? -1.325 -12.201 -14.350 1.00 95.88 84 GLY A N 1
ATOM 703 C CA . GLY A 1 84 ? -1.411 -13.445 -15.118 1.00 95.88 84 GLY A CA 1
ATOM 704 C C . GLY A 1 84 ? -2.841 -13.972 -15.267 1.00 95.88 84 GLY A C 1
ATOM 705 O O . GLY A 1 84 ? -3.784 -13.430 -14.695 1.00 95.88 84 GLY A O 1
ATOM 706 N N . GLU A 1 85 ? -3.015 -15.002 -16.101 1.00 97.06 85 GLU A N 1
ATOM 707 C CA . GLU A 1 85 ? -4.302 -15.697 -16.324 1.00 97.06 85 GLU A CA 1
ATOM 708 C C . GLU A 1 85 ? -5.485 -14.772 -16.695 1.00 97.06 85 GLU A C 1
ATOM 710 O O . GLU A 1 85 ? -6.646 -15.009 -16.349 1.00 97.06 85 GLU A O 1
ATOM 715 N N . GLY A 1 86 ? -5.193 -13.660 -17.378 1.00 96.69 86 GLY A N 1
ATOM 716 C CA . GLY A 1 86 ? -6.193 -12.645 -17.724 1.00 96.69 86 GLY A CA 1
ATOM 717 C C . GLY A 1 86 ? -6.783 -11.898 -16.519 1.00 96.69 86 GLY A C 1
ATOM 718 O O . GLY A 1 86 ? -7.805 -11.234 -16.671 1.00 96.69 86 GLY A O 1
ATOM 719 N N . GLN A 1 87 ? -6.167 -12.007 -15.339 1.00 98.38 87 GLN A N 1
ATOM 720 C CA . GLN A 1 87 ? -6.608 -11.365 -14.104 1.00 98.38 87 GLN A CA 1
ATOM 721 C C . GLN A 1 87 ? -5.795 -10.110 -13.796 1.00 98.38 87 GLN A C 1
ATOM 723 O O . GLN A 1 87 ? -4.652 -9.941 -14.231 1.00 98.38 87 GLN A O 1
ATOM 728 N N . THR A 1 88 ? -6.381 -9.241 -12.974 1.00 98.19 88 THR A N 1
ATOM 729 C CA . THR A 1 88 ? -5.721 -8.038 -12.469 1.00 98.19 88 THR A CA 1
ATOM 730 C C . THR A 1 88 ? -5.901 -7.897 -10.968 1.00 98.19 88 THR A C 1
ATOM 732 O O . THR A 1 88 ? -6.983 -8.172 -10.452 1.00 98.19 88 THR A O 1
ATOM 735 N N . ILE A 1 89 ? -4.898 -7.355 -10.280 1.00 98.31 89 ILE A N 1
ATOM 736 C CA . ILE A 1 89 ? -5.095 -6.793 -8.945 1.00 98.31 89 ILE A CA 1
ATOM 737 C C . ILE A 1 89 ? -5.699 -5.386 -9.069 1.00 98.31 89 ILE A C 1
ATOM 739 O O . ILE A 1 89 ? -5.160 -4.522 -9.765 1.00 98.31 89 ILE A O 1
ATOM 743 N N . SER A 1 90 ? -6.818 -5.147 -8.381 1.00 98.50 90 SER A N 1
ATOM 744 C CA . SER A 1 90 ? -7.531 -3.860 -8.377 1.00 98.50 90 SER A CA 1
ATOM 745 C C . SER A 1 90 ? -6.641 -2.712 -7.918 1.00 98.50 90 SER A C 1
ATOM 747 O O . SER A 1 90 ? -5.788 -2.911 -7.053 1.00 98.50 90 SER A O 1
ATOM 749 N N . GLN A 1 91 ? -6.856 -1.505 -8.441 1.00 98.50 91 GLN A N 1
ATOM 750 C CA . GLN A 1 91 ? -6.118 -0.304 -8.030 1.00 98.50 91 GLN A CA 1
ATOM 751 C C . GLN A 1 91 ? -6.216 -0.031 -6.509 1.00 98.50 91 GLN A C 1
ATOM 753 O O . GLN A 1 91 ? -7.252 -0.339 -5.907 1.00 98.50 91 GLN A O 1
ATOM 758 N N . PRO A 1 92 ? -5.181 0.566 -5.881 1.00 98.75 92 PRO A N 1
ATOM 759 C CA . PRO A 1 92 ? -5.168 0.891 -4.454 1.00 98.75 92 PRO A CA 1
ATOM 760 C C . PRO A 1 92 ? -6.419 1.618 -3.946 1.00 98.75 92 PRO A C 1
ATOM 762 O O . PRO A 1 92 ? -6.947 1.233 -2.903 1.00 98.75 92 PRO A O 1
ATOM 765 N N . TYR A 1 93 ? -6.927 2.614 -4.682 1.00 98.81 93 TYR A N 1
ATOM 766 C CA . TYR A 1 93 ? -8.111 3.369 -4.263 1.00 98.81 93 TYR A CA 1
ATOM 767 C C . TYR A 1 93 ? -9.355 2.491 -4.113 1.00 98.81 93 TYR A C 1
ATOM 769 O O . TYR A 1 93 ? -10.033 2.553 -3.093 1.00 98.81 93 TYR A O 1
ATOM 777 N N . ILE A 1 94 ? -9.630 1.631 -5.095 1.00 98.62 94 ILE A N 1
ATOM 778 C CA . ILE A 1 94 ? -10.816 0.766 -5.080 1.00 98.62 94 ILE A CA 1
ATOM 779 C C . ILE A 1 94 ? -10.738 -0.240 -3.930 1.00 98.62 94 ILE A C 1
ATOM 781 O O . ILE A 1 94 ? -11.736 -0.454 -3.250 1.00 98.62 94 ILE A O 1
ATOM 785 N N . VAL A 1 95 ? -9.556 -0.803 -3.655 1.00 98.69 95 VAL A N 1
ATOM 786 C CA . VAL A 1 95 ? -9.360 -1.697 -2.500 1.00 98.69 95 VAL A CA 1
ATOM 787 C C . VAL A 1 95 ? -9.653 -0.966 -1.189 1.00 98.69 95 VAL A C 1
ATOM 789 O O . VAL A 1 95 ? -10.396 -1.484 -0.354 1.00 98.69 95 VAL A O 1
ATOM 792 N N . ALA A 1 96 ? -9.120 0.246 -1.015 1.00 98.81 96 ALA A N 1
ATOM 793 C CA . ALA A 1 96 ? -9.354 1.040 0.187 1.00 98.81 96 ALA A CA 1
ATOM 794 C C . ALA A 1 96 ? -10.834 1.424 0.344 1.00 98.81 96 ALA A C 1
ATOM 796 O O . ALA A 1 96 ? -11.392 1.265 1.428 1.00 98.81 96 ALA A O 1
ATOM 797 N N . LEU A 1 97 ? -11.481 1.862 -0.740 1.00 98.81 97 LEU A N 1
ATOM 798 C CA . LEU A 1 97 ? -12.892 2.244 -0.752 1.00 98.81 97 LEU A CA 1
ATOM 799 C C . LEU A 1 97 ? -13.792 1.062 -0.385 1.00 98.81 97 LEU A C 1
ATOM 801 O O . LEU A 1 97 ? -14.610 1.176 0.523 1.00 98.81 97 LEU A O 1
ATOM 805 N N . MET A 1 98 ? -13.613 -0.085 -1.048 1.00 98.62 98 MET A N 1
ATOM 806 C CA . MET A 1 98 ? -14.377 -1.300 -0.751 1.00 98.62 98 MET A CA 1
ATOM 807 C C . MET A 1 98 ? -14.202 -1.719 0.709 1.00 98.62 98 MET A C 1
ATOM 809 O O . MET A 1 98 ? -15.183 -2.028 1.375 1.00 98.62 98 MET A O 1
ATOM 813 N N . THR A 1 99 ? -12.970 -1.686 1.220 1.00 98.31 99 THR A N 1
ATOM 814 C CA . THR A 1 99 ? -12.680 -2.086 2.603 1.00 98.31 99 THR A CA 1
ATOM 815 C C . THR A 1 99 ? -13.315 -1.132 3.616 1.00 98.31 99 THR A C 1
ATOM 817 O O . THR A 1 99 ? -13.892 -1.590 4.597 1.00 98.31 99 THR A O 1
ATOM 820 N N . GLN A 1 100 ? -13.262 0.181 3.373 1.00 98.38 100 GLN A N 1
ATOM 821 C CA . GLN A 1 100 ? -13.905 1.184 4.228 1.00 98.38 100 GLN A CA 1
ATOM 822 C C . GLN A 1 100 ? -15.427 1.004 4.266 1.00 98.38 100 GLN A C 1
ATOM 824 O O . GLN A 1 100 ? -16.025 1.067 5.335 1.00 98.38 100 GLN A O 1
ATOM 829 N N . LEU A 1 101 ? -16.054 0.744 3.115 1.00 98.31 101 LEU A N 1
ATOM 830 C CA . LEU A 1 101 ? -17.507 0.573 3.011 1.00 98.31 101 LEU A CA 1
ATOM 831 C C . LEU A 1 101 ? -18.030 -0.696 3.696 1.00 98.31 101 LEU A C 1
ATOM 833 O O . LEU A 1 101 ? -19.224 -0.782 3.968 1.00 98.31 101 LEU A O 1
ATOM 837 N N . LEU A 1 102 ? -17.165 -1.677 3.964 1.00 97.75 102 LEU A N 1
ATOM 838 C CA . LEU A 1 102 ? -17.545 -2.874 4.714 1.00 97.75 102 LEU A CA 1
ATOM 839 C C . LEU A 1 102 ? -17.705 -2.608 6.218 1.00 97.75 102 LEU A C 1
ATOM 841 O O . LEU A 1 102 ? -18.316 -3.432 6.889 1.00 97.75 102 LEU A O 1
ATOM 845 N N . GLU A 1 103 ? -17.163 -1.501 6.744 1.00 96.62 103 GLU A N 1
ATOM 846 C CA . GLU A 1 103 ? -17.221 -1.145 8.173 1.00 96.62 103 GLU A CA 1
ATOM 847 C C . GLU A 1 103 ? -16.800 -2.303 9.105 1.00 96.62 103 GLU A C 1
ATOM 849 O O . GLU A 1 103 ? -17.409 -2.549 10.151 1.00 96.62 103 GLU A O 1
ATOM 854 N N . LEU A 1 104 ? -15.743 -3.024 8.702 1.00 95.50 104 LEU A N 1
ATOM 855 C CA . LEU A 1 104 ? -15.328 -4.280 9.326 1.00 95.50 104 LEU A CA 1
ATOM 856 C C . LEU A 1 104 ? -15.047 -4.138 10.826 1.00 95.50 104 LEU A C 1
ATOM 858 O O . LEU A 1 104 ? -14.337 -3.235 11.292 1.00 95.50 104 LEU A O 1
ATOM 862 N N . LYS A 1 105 ? -15.534 -5.117 11.583 1.00 94.50 105 LYS A N 1
ATOM 863 C CA . LYS A 1 105 ? -15.264 -5.289 13.009 1.00 94.50 105 LYS A CA 1
ATOM 864 C C . LYS A 1 105 ? -14.250 -6.397 13.234 1.00 94.50 105 LYS A C 1
ATOM 866 O O . LYS A 1 105 ? -14.049 -7.301 12.426 1.00 94.50 105 LYS A O 1
ATOM 871 N N . GLU A 1 106 ? -13.582 -6.314 14.376 1.00 91.56 106 GLU A N 1
ATOM 872 C C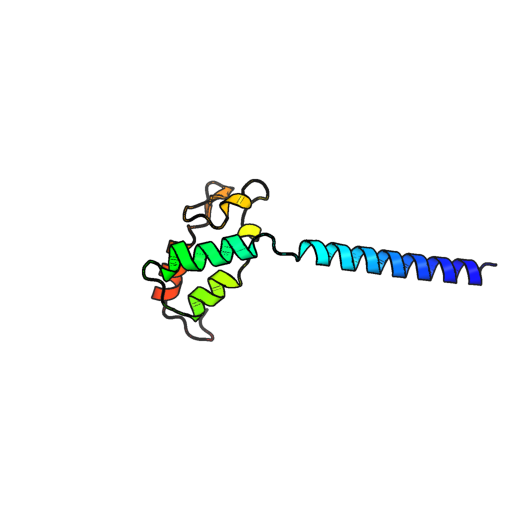A . GLU A 1 106 ? -12.632 -7.340 14.783 1.00 91.56 106 GLU A CA 1
ATOM 873 C C . GLU A 1 106 ? -13.330 -8.704 14.897 1.00 91.56 106 GLU A C 1
ATOM 875 O O . GLU A 1 106 ? -14.373 -8.826 15.538 1.00 91.56 106 GLU A O 1
ATOM 880 N N . GLY A 1 107 ? -12.745 -9.723 14.263 1.00 92.94 107 GLY A N 1
ATOM 881 C CA . GLY A 1 107 ? -13.264 -11.093 14.264 1.00 92.94 107 GLY A CA 1
ATOM 882 C C . GLY A 1 107 ? -14.193 -11.449 13.099 1.00 92.94 107 GLY A C 1
ATOM 883 O O . GLY A 1 107 ? -14.562 -12.618 12.980 1.00 92.94 107 GLY A O 1
ATOM 884 N N . GLU A 1 108 ? -14.540 -10.499 12.230 1.00 89.94 108 GLU A N 1
ATOM 885 C CA . GLU A 1 108 ? -15.293 -10.777 11.000 1.00 89.94 108 GLU A CA 1
ATOM 886 C C . GLU A 1 108 ? -14.408 -11.489 9.955 1.00 89.94 108 GLU A C 1
ATOM 888 O O . GLU A 1 108 ? -13.193 -11.273 9.903 1.00 89.94 108 GLU A O 1
ATOM 893 N N . LYS A 1 109 ? -15.008 -12.398 9.174 1.00 76.25 109 LYS A N 1
ATOM 894 C CA . LYS A 1 109 ? -14.344 -13.253 8.175 1.00 76.25 109 LYS A CA 1
ATOM 895 C C . LYS A 1 109 ? -15.052 -13.189 6.834 1.00 76.25 109 LYS A C 1
ATOM 897 O O . LYS A 1 109 ? -16.302 -13.168 6.854 1.00 76.25 109 LYS A O 1
#